Protein AF-A0A438WHK0-F1 (afdb_monomer)

Organism: Helicobacter pylori (NCBI:txid210)

Solvent-accessible surface area (backbone atoms only — not comparable to full-atom values): 8934 Å² total; per-residue (Å²): 60,36,33,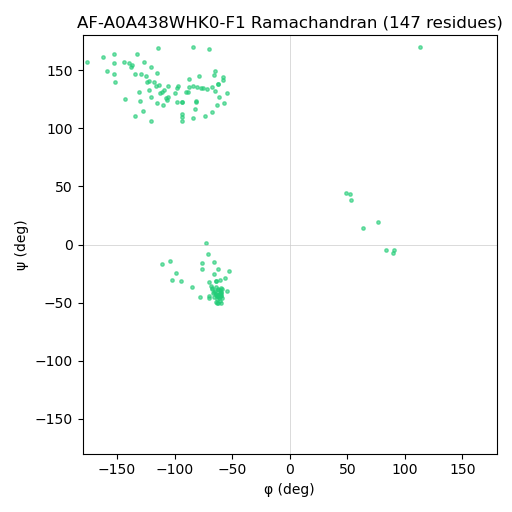27,41,97,91,36,79,25,26,40,42,78,46,76,47,78,57,96,91,42,79,48,66,47,68,51,77,71,44,96,81,58,94,88,67,75,65,50,79,44,78,47,73,53,56,56,41,28,50,51,35,50,52,48,50,55,41,46,54,50,26,45,28,71,78,77,32,84,79,54,41,79,74,46,75,47,69,40,60,88,49,66,47,78,39,64,52,68,98,65,82,81,50,71,69,58,48,51,53,33,50,51,46,35,51,52,53,59,72,66,63,54,46,76,46,79,48,78,44,46,45,67,60,42,48,75,73,64,53,82,76,69,83,91,66,88,77,57,68,64,37,80,47,78,49,74,89

Foldseek 3Di:
DFKAAPNHTQWDFPDWDDDPNDIDTDTDGPHDDDPPGDIDDDDDPLVVLLVVLVVLQVQLQVQLCVLPHDQKAWPDWDRGSVDIDTHIDDDDDDDPVSVVSSVVSSVVLVVVVFDKDKDKDAPVVCVVVVQDDHPPDDDDRIDIGIDTD

InterPro domains:
  IPR018163 Threonyl/alanyl tRNA synthetase, class II-like, putative editing domain superfamily [SSF55186] (45-148)
  IPR018165 Alanyl-tRNA synthetase, class IIc, core domain [PS50860] (1-149)
  IPR050058 Alanine--tRNA ligase [PTHR11777] (4-149)

Sequence (149 aa):
GALFKDNEEAALVLDTKNFFGLNFSLLEIKKALKKGDQVIAQVSDERLEIAKHHSATHLLQSALREVLGSHVSQAGSLVESKRLRFDFSHAKALNDEELEKVEDLVNTQIFKHLKSQVEHMPLNQAKDKGALALFGEKYAENVRVVSFK

Nearest PDB structures (foldseek):
  2zze-assembly2_B  TM=9.346E-01  e=3.615E-07  Pyrococcus horikoshii
  2zzf-assembly1_A  TM=9.178E-01  e=4.078E-07  Pyrococcus horikoshii
  2zzg-assembly1_A  TM=9.222E-01  e=4.078E-07  Pyrococcus horikoshii
  2ztg-assembly1_A  TM=8.817E-01  e=1.445E-06  Archaeoglobus fulgidus
  3wqy-assembly1_B  TM=8.793E-01  e=2.804E-06  Archaeoglobus fulgidus DSM 4304

Mean predicted aligned error: 4.72 Å

Radius of gyration: 19.73 Å; Cα contacts (8 Å, |Δi|>4): 187; chains: 1; bounding box: 46×31×58 Å

pLDDT: mean 93.26, std 6.67, range [54.62, 98.56]

Structure (mmCIF, N/CA/C/O backbone):
data_AF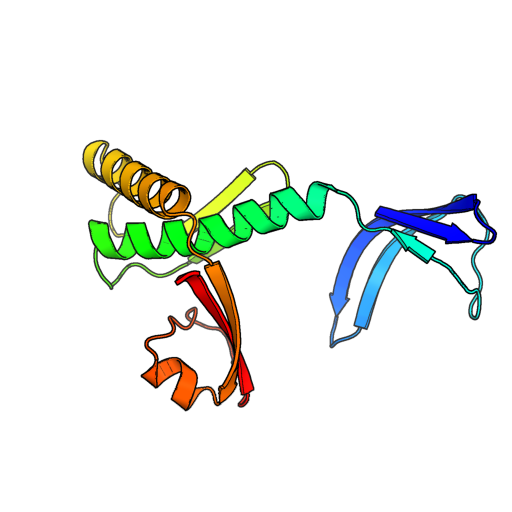-A0A438WHK0-F1
#
_entry.id   AF-A0A438WHK0-F1
#
loop_
_atom_site.group_PDB
_atom_site.id
_atom_site.type_symbol
_atom_site.label_atom_id
_atom_site.label_alt_id
_atom_site.label_comp_id
_atom_site.label_asym_id
_atom_site.label_entity_id
_atom_site.label_seq_id
_atom_site.pdbx_PDB_ins_code
_atom_site.Cartn_x
_atom_site.Cartn_y
_atom_site.Cartn_z
_atom_site.occupancy
_atom_site.B_iso_or_equiv
_atom_site.auth_seq_id
_atom_site.auth_comp_id
_atom_site.auth_asym_id
_atom_site.auth_atom_id
_atom_site.pdbx_PDB_model_num
ATOM 1 N N . GLY A 1 1 ? 12.206 -2.492 -10.648 1.00 94.62 1 GLY A N 1
ATOM 2 C CA . GLY A 1 1 ? 12.063 -3.704 -11.491 1.00 94.62 1 GLY A CA 1
ATOM 3 C C . GLY A 1 1 ? 13.000 -3.591 -12.675 1.00 94.62 1 GLY A C 1
ATOM 4 O O . GLY A 1 1 ? 13.777 -2.644 -12.706 1.00 94.62 1 GLY A O 1
ATOM 5 N N . ALA A 1 2 ? 12.910 -4.482 -13.657 1.00 97.44 2 ALA A N 1
ATOM 6 C CA . ALA A 1 2 ? 13.731 -4.405 -14.866 1.00 97.44 2 ALA A CA 1
ATOM 7 C C . ALA A 1 2 ? 12.968 -4.863 -16.117 1.00 97.44 2 ALA A C 1
ATOM 9 O O . ALA A 1 2 ? 11.982 -5.598 -16.028 1.00 97.44 2 ALA A O 1
ATOM 10 N N . LEU A 1 3 ? 13.425 -4.401 -17.278 1.00 97.62 3 LEU A N 1
ATOM 11 C CA . LEU A 1 3 ? 12.995 -4.869 -18.590 1.00 97.62 3 LEU A CA 1
ATOM 12 C C . LEU A 1 3 ? 14.125 -5.669 -19.228 1.00 97.62 3 LEU A C 1
ATOM 14 O O . LEU A 1 3 ? 15.261 -5.197 -19.283 1.00 97.62 3 LEU A O 1
ATOM 18 N N . PHE A 1 4 ? 13.793 -6.83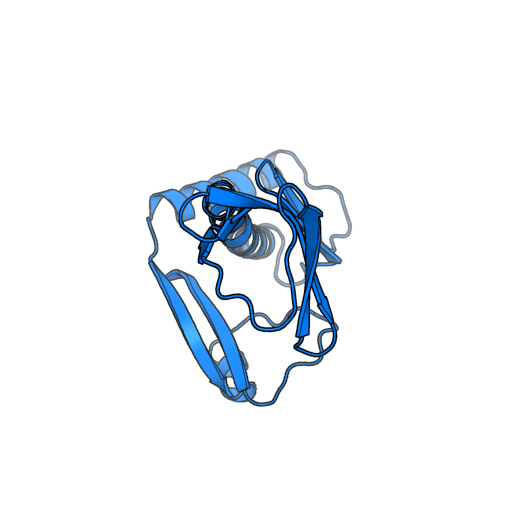6 -19.766 1.00 97.19 4 PHE A N 1
ATOM 19 C CA . PHE A 1 4 ? 14.722 -7.716 -20.462 1.00 97.19 4 PHE A CA 1
ATOM 20 C C . PHE A 1 4 ? 14.365 -7.808 -21.940 1.00 97.19 4 PHE A C 1
ATOM 22 O O . PHE A 1 4 ? 13.195 -7.949 -22.294 1.00 97.19 4 PHE A O 1
ATOM 29 N N . LYS A 1 5 ? 15.377 -7.756 -22.799 1.00 96.06 5 LYS A N 1
ATOM 30 C CA . LYS A 1 5 ? 15.266 -7.941 -24.246 1.00 96.06 5 LYS A CA 1
ATOM 31 C C . LYS A 1 5 ? 16.332 -8.940 -24.669 1.00 96.06 5 LYS A C 1
ATOM 33 O O . LYS A 1 5 ? 17.474 -8.800 -24.249 1.00 96.06 5 LYS A O 1
ATOM 38 N N . ASP A 1 6 ? 15.953 -9.951 -25.447 1.00 93.19 6 ASP A N 1
ATOM 39 C CA . ASP A 1 6 ? 16.873 -11.007 -25.896 1.00 93.19 6 ASP A CA 1
ATOM 40 C C . ASP A 1 6 ? 17.635 -11.679 -24.726 1.00 93.19 6 ASP A C 1
ATOM 42 O O . ASP A 1 6 ? 18.812 -12.005 -24.828 1.00 93.19 6 ASP A O 1
ATOM 46 N N . ASN A 1 7 ? 16.942 -11.879 -23.593 1.00 92.06 7 ASN A N 1
ATOM 47 C CA . ASN A 1 7 ? 17.465 -12.407 -22.318 1.00 92.06 7 ASN A CA 1
A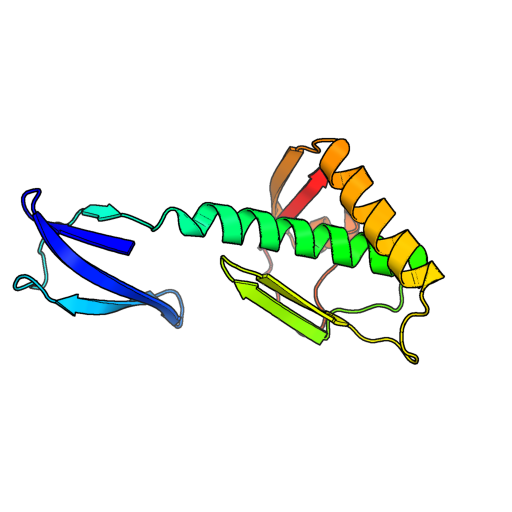TOM 48 C C . ASN A 1 7 ? 18.537 -11.555 -21.619 1.00 92.06 7 ASN A C 1
ATOM 50 O O . ASN A 1 7 ? 19.159 -12.011 -20.661 1.00 92.06 7 ASN A O 1
ATOM 54 N N . GLU A 1 8 ? 18.720 -10.305 -22.031 1.00 94.81 8 GLU A N 1
ATOM 55 C CA . GLU A 1 8 ? 19.631 -9.365 -21.387 1.00 94.81 8 GLU A CA 1
ATOM 56 C C . GLU A 1 8 ? 18.861 -8.193 -20.781 1.00 94.81 8 GLU A C 1
ATOM 5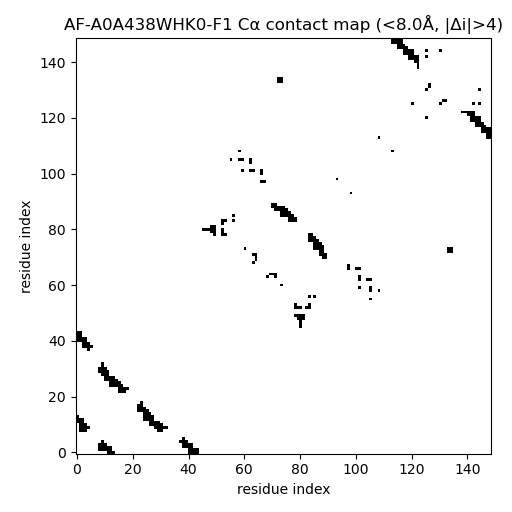8 O O . GLU A 1 8 ? 17.829 -7.762 -21.302 1.00 94.81 8 GLU A O 1
ATOM 63 N N . GLU A 1 9 ? 19.364 -7.651 -19.673 1.00 96.88 9 GLU A N 1
ATOM 64 C CA . GLU A 1 9 ? 18.749 -6.490 -19.037 1.00 96.88 9 GLU A CA 1
ATOM 65 C C . GLU A 1 9 ? 18.898 -5.253 -19.937 1.00 96.88 9 GLU A C 1
ATOM 67 O O . GLU A 1 9 ? 20.000 -4.762 -20.194 1.00 96.88 9 GLU A O 1
ATOM 72 N N . ALA A 1 10 ? 17.771 -4.749 -20.432 1.00 97.50 10 ALA A N 1
ATOM 73 C CA . ALA A 1 10 ? 17.712 -3.613 -21.340 1.00 97.50 10 ALA A CA 1
ATOM 74 C C . ALA A 1 10 ? 17.479 -2.287 -20.607 1.00 97.50 10 ALA A C 1
ATOM 76 O O . ALA A 1 10 ? 17.959 -1.246 -21.061 1.00 97.50 10 ALA A O 1
ATOM 77 N N . ALA A 1 11 ? 16.756 -2.305 -19.484 1.00 97.88 11 ALA A N 1
ATOM 78 C CA . ALA A 1 11 ? 16.514 -1.116 -18.673 1.00 97.88 11 ALA A CA 1
ATOM 79 C C . ALA A 1 11 ? 16.137 -1.456 -17.227 1.00 97.88 11 ALA A C 1
ATOM 81 O O . ALA A 1 11 ? 15.450 -2.447 -16.976 1.00 97.88 11 ALA A O 1
ATOM 82 N N . LEU A 1 12 ? 16.492 -0.573 -16.293 1.00 97.94 12 LEU A N 1
ATOM 83 C CA . LEU A 1 12 ? 15.925 -0.576 -14.945 1.00 97.94 12 LEU A CA 1
ATOM 84 C C . LEU A 1 12 ? 14.649 0.267 -14.921 1.00 97.94 12 LEU A C 1
ATOM 86 O O . LEU A 1 12 ? 14.610 1.371 -15.462 1.00 97.94 12 LEU A O 1
ATOM 90 N N . VAL A 1 13 ? 13.608 -0.247 -14.269 1.00 97.31 13 VAL A N 1
ATOM 91 C CA . VAL A 1 13 ? 12.353 0.476 -14.026 1.00 97.31 13 VAL A CA 1
ATOM 92 C C . VAL A 1 13 ? 12.450 1.147 -12.662 1.00 97.31 13 VAL A C 1
ATOM 94 O O . VAL A 1 13 ? 12.370 0.454 -11.640 1.00 97.31 13 VAL A O 1
ATOM 97 N N . LEU A 1 14 ? 12.623 2.471 -12.671 1.00 95.69 14 LEU A N 1
ATOM 98 C CA . LEU A 1 14 ? 12.824 3.296 -11.477 1.00 95.69 14 LEU A CA 1
ATOM 99 C C . LEU A 1 14 ? 11.505 3.708 -10.818 1.00 95.69 14 LEU A C 1
ATOM 101 O O . LEU A 1 14 ? 11.420 3.779 -9.598 1.00 95.69 14 LEU A O 1
ATOM 105 N N . ASP A 1 15 ? 10.476 3.973 -11.621 1.00 94.81 15 ASP A N 1
ATOM 106 C CA . ASP A 1 15 ? 9.156 4.390 -11.143 1.00 94.81 15 ASP A CA 1
ATOM 107 C C . ASP A 1 15 ? 8.083 3.973 -12.155 1.00 94.81 15 ASP A C 1
ATOM 109 O O . ASP A 1 15 ? 8.374 3.763 -13.336 1.00 94.81 15 ASP A O 1
ATOM 113 N N . THR A 1 16 ? 6.836 3.819 -11.714 1.00 95.19 16 THR A N 1
ATOM 114 C CA . THR A 1 16 ? 5.686 3.585 -12.591 1.00 95.19 16 THR A CA 1
ATOM 115 C C . THR A 1 16 ? 4.457 4.314 -12.070 1.00 95.19 16 THR A C 1
ATOM 117 O O . THR A 1 16 ? 4.027 4.104 -10.939 1.00 95.19 16 THR A O 1
ATOM 120 N N . LYS A 1 17 ? 3.856 5.140 -12.928 1.00 94.56 17 LYS A N 1
ATOM 121 C CA . LYS A 1 17 ? 2.665 5.935 -12.618 1.00 94.56 17 LYS A CA 1
ATOM 122 C C . LYS A 1 17 ? 1.546 5.615 -13.590 1.00 94.56 17 LYS A C 1
ATOM 124 O O . LYS A 1 17 ? 1.783 5.464 -14.787 1.00 94.56 17 LYS A O 1
ATOM 129 N N . ASN A 1 18 ? 0.321 5.558 -13.080 1.00 93.31 18 ASN A N 1
ATOM 130 C CA . ASN A 1 18 ? -0.862 5.505 -13.926 1.00 93.31 18 ASN A CA 1
ATOM 131 C C . ASN A 1 18 ? -1.355 6.926 -14.213 1.00 93.31 18 ASN A C 1
ATOM 133 O O . ASN A 1 18 ? -1.504 7.730 -13.294 1.00 93.31 18 ASN A O 1
ATOM 137 N N . PHE A 1 19 ? -1.620 7.227 -15.478 1.00 91.19 19 PHE A N 1
ATOM 138 C CA . PHE A 1 19 ? -2.209 8.486 -15.906 1.00 91.19 19 PHE A CA 1
ATOM 139 C C . PHE A 1 19 ? -3.316 8.189 -16.918 1.00 91.19 19 PHE A C 1
ATOM 141 O O . PHE A 1 19 ? -3.046 7.716 -18.021 1.00 91.19 19 PHE A O 1
ATOM 148 N N . PHE A 1 20 ? -4.570 8.411 -16.515 1.00 88.31 20 PHE A N 1
ATOM 149 C CA . PHE A 1 20 ? -5.771 8.120 -17.314 1.00 88.31 20 PHE A CA 1
ATOM 150 C C . PHE A 1 20 ? -5.797 6.704 -17.923 1.00 88.31 20 PHE A C 1
ATOM 152 O O . PHE A 1 20 ? -6.123 6.525 -19.094 1.00 88.31 20 PHE A O 1
ATOM 159 N N . GLY A 1 21 ? -5.439 5.682 -17.138 1.00 88.62 21 GLY A N 1
ATOM 160 C CA . GLY A 1 21 ? -5.469 4.283 -17.581 1.00 88.62 21 GLY A CA 1
ATOM 161 C C . GLY A 1 21 ? -4.228 3.830 -18.356 1.00 88.62 21 GLY A C 1
ATOM 162 O O . GLY A 1 21 ? -4.088 2.640 -18.624 1.00 88.62 21 GLY A O 1
ATOM 163 N N . LEU A 1 22 ? -3.293 4.735 -18.649 1.00 93.69 22 LEU A N 1
ATOM 164 C CA . LEU A 1 22 ? -1.993 4.404 -19.226 1.00 93.69 22 LEU A CA 1
ATOM 165 C C . LEU A 1 22 ? -0.935 4.308 -18.128 1.00 93.69 22 LEU A C 1
ATOM 167 O O . LEU A 1 22 ? -0.863 5.164 -17.249 1.00 93.69 22 LEU A O 1
ATOM 171 N N . ASN A 1 23 ? -0.089 3.282 -18.193 1.00 94.62 23 ASN A N 1
ATOM 172 C CA . ASN A 1 23 ? 1.051 3.143 -17.292 1.00 94.62 23 ASN A CA 1
ATOM 173 C C . ASN A 1 23 ? 2.297 3.746 -17.943 1.00 94.62 23 ASN A C 1
ATOM 175 O O . ASN A 1 23 ? 2.707 3.323 -19.022 1.00 94.62 23 ASN A O 1
ATOM 179 N N . PHE A 1 24 ? 2.898 4.716 -17.265 1.00 95.56 24 PHE A N 1
ATOM 180 C CA . PHE A 1 24 ? 4.156 5.342 -17.643 1.00 95.56 24 PHE A CA 1
ATOM 181 C C . PHE A 1 24 ? 5.244 4.866 -16.696 1.00 95.56 24 PHE A C 1
ATOM 183 O O . PHE A 1 24 ? 5.103 5.007 -15.483 1.00 95.56 24 PHE A O 1
ATOM 190 N N . SER A 1 25 ? 6.333 4.342 -17.246 1.00 96.12 25 SER A N 1
ATOM 191 C CA . SER A 1 25 ? 7.483 3.895 -16.467 1.00 96.12 25 SER A CA 1
ATOM 192 C C . SER A 1 25 ? 8.683 4.791 -16.738 1.00 96.12 25 SER A C 1
ATOM 194 O O . SER A 1 25 ? 9.027 5.041 -17.894 1.00 96.12 25 SER A O 1
ATOM 196 N N . LEU A 1 26 ? 9.326 5.265 -15.672 1.00 96.62 26 LEU A N 1
ATOM 197 C CA . LEU A 1 26 ? 10.614 5.941 -15.761 1.00 96.62 26 LEU A CA 1
ATOM 198 C C . LEU A 1 26 ? 11.709 4.880 -15.860 1.00 96.62 26 LEU A C 1
ATOM 200 O O . LEU A 1 26 ? 11.810 4.014 -14.987 1.00 96.62 26 LEU A O 1
ATOM 204 N N . LEU A 1 27 ? 12.506 4.949 -16.924 1.00 97.25 27 LEU A N 1
ATOM 205 C CA . LEU A 1 27 ? 13.509 3.942 -17.244 1.00 97.25 27 LEU A CA 1
ATOM 206 C C . LEU A 1 27 ? 14.919 4.525 -17.195 1.00 97.25 27 LEU A C 1
ATOM 208 O O . LEU A 1 27 ? 15.177 5.580 -17.770 1.00 97.25 27 LEU A O 1
ATOM 212 N N . GLU A 1 28 ? 15.838 3.781 -16.591 1.00 97.75 28 GLU A N 1
ATOM 213 C CA . GLU A 1 28 ? 17.270 3.936 -16.829 1.00 97.75 28 GLU A CA 1
ATOM 214 C C . GLU A 1 28 ? 17.677 2.956 -17.934 1.00 97.75 28 GLU A C 1
ATOM 216 O O . GLU A 1 28 ? 17.630 1.737 -17.752 1.00 97.75 28 GLU A O 1
ATOM 221 N N . ILE A 1 29 ? 18.007 3.489 -19.111 1.00 97.31 29 ILE A N 1
ATOM 222 C CA . ILE A 1 29 ? 18.263 2.697 -20.317 1.00 97.31 29 ILE A CA 1
ATOM 223 C C . ILE A 1 29 ? 19.693 2.153 -20.301 1.00 97.31 29 ILE A C 1
ATOM 225 O O . ILE A 1 29 ? 20.651 2.921 -20.271 1.00 97.31 29 ILE A O 1
ATOM 229 N N . LYS A 1 30 ? 19.827 0.828 -20.407 1.00 96.00 30 LYS A N 1
ATOM 230 C CA . LYS A 1 30 ? 21.113 0.133 -20.580 1.00 96.00 30 LYS A CA 1
ATOM 231 C C . LYS A 1 30 ? 21.339 -0.315 -22.024 1.00 96.00 30 LYS A C 1
ATOM 233 O O . LYS A 1 30 ? 22.474 -0.342 -22.490 1.00 96.00 30 LYS A O 1
ATOM 238 N N . LYS A 1 31 ? 20.261 -0.624 -22.755 1.00 94.12 31 LYS A N 1
ATOM 239 C CA . LYS A 1 31 ? 20.269 -0.948 -24.191 1.00 94.12 31 LYS A CA 1
ATOM 240 C C . LYS A 1 31 ? 19.162 -0.205 -24.921 1.00 94.12 31 LYS A C 1
ATOM 242 O O . LYS A 1 31 ? 18.084 0.003 -24.375 1.00 94.12 31 LYS A O 1
ATOM 247 N N . ALA A 1 32 ? 19.415 0.166 -26.174 1.00 93.44 32 ALA A N 1
ATOM 248 C CA . ALA A 1 32 ? 18.446 0.894 -26.983 1.00 93.44 32 ALA A CA 1
ATOM 249 C C . ALA A 1 32 ? 17.118 0.12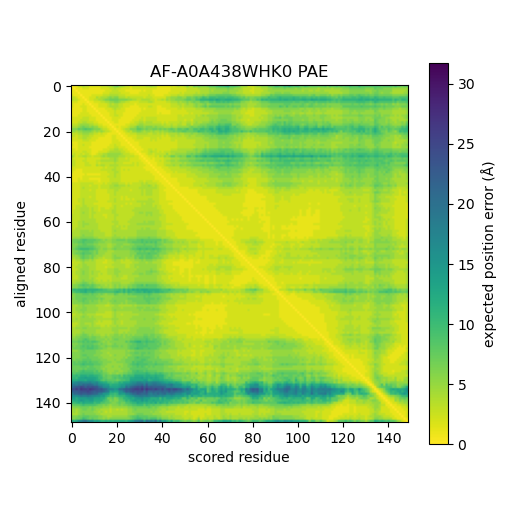3 -27.104 1.00 93.44 32 ALA A C 1
ATOM 251 O O . ALA A 1 32 ? 17.078 -1.005 -27.601 1.00 93.44 32 ALA A O 1
ATOM 252 N N . LEU A 1 33 ? 16.037 0.774 -26.676 1.00 94.75 33 LEU A N 1
ATOM 253 C CA . LEU A 1 33 ? 14.664 0.320 -26.851 1.00 94.75 33 LEU A CA 1
ATOM 254 C C . LEU A 1 33 ? 13.995 1.165 -27.934 1.00 94.75 33 LEU A C 1
ATOM 256 O O . LEU A 1 33 ? 14.137 2.388 -27.959 1.00 94.75 33 LEU A O 1
ATOM 260 N N . LYS A 1 34 ? 13.247 0.516 -28.822 1.00 95.25 34 LYS A N 1
ATOM 261 C CA . LYS A 1 34 ? 12.452 1.168 -29.868 1.00 95.25 34 LYS A CA 1
ATOM 262 C C . LYS A 1 34 ? 11.002 0.710 -29.810 1.00 95.25 34 LYS A C 1
ATOM 264 O O . LYS A 1 34 ? 10.675 -0.371 -29.323 1.00 95.25 34 LYS A O 1
ATOM 269 N N . LYS A 1 35 ? 10.113 1.538 -30.358 1.00 96.38 35 LYS A N 1
ATOM 270 C CA . LYS A 1 35 ? 8.703 1.178 -30.527 1.00 96.38 35 LYS A CA 1
ATOM 271 C C . LYS A 1 35 ? 8.593 -0.145 -31.295 1.00 96.38 35 LYS A C 1
ATOM 273 O O . LYS A 1 35 ? 9.191 -0.291 -32.358 1.00 96.38 35 LYS A O 1
ATOM 278 N N . GLY A 1 36 ? 7.795 -1.067 -30.762 1.00 95.69 36 GLY A N 1
ATOM 279 C CA . GLY A 1 36 ? 7.580 -2.395 -31.340 1.00 95.69 36 GLY A CA 1
ATOM 280 C C . GLY A 1 36 ? 8.540 -3.474 -30.835 1.00 95.69 36 GLY A C 1
ATOM 281 O O . GLY A 1 36 ? 8.345 -4.634 -31.182 1.00 95.69 36 GLY A O 1
ATOM 282 N N . ASP A 1 37 ? 9.533 -3.129 -30.009 1.00 95.44 37 ASP A N 1
ATOM 283 C CA . ASP A 1 37 ? 10.347 -4.139 -29.334 1.00 95.44 37 ASP A CA 1
ATOM 284 C C . ASP A 1 37 ? 9.494 -4.998 -28.390 1.00 95.44 37 ASP A C 1
ATOM 286 O O . ASP A 1 37 ? 8.648 -4.489 -27.651 1.00 95.44 37 ASP A O 1
ATOM 290 N N . GLN A 1 38 ? 9.756 -6.304 -28.391 1.00 96.25 38 GLN A N 1
ATOM 291 C CA . GLN A 1 38 ? 9.241 -7.222 -27.382 1.00 96.25 38 GLN A CA 1
ATOM 292 C C . GLN A 1 38 ? 10.218 -7.272 -26.210 1.00 96.25 38 GLN A C 1
ATOM 294 O O . GLN A 1 38 ? 11.424 -7.423 -26.403 1.00 96.25 38 GLN A O 1
ATOM 299 N N . VAL A 1 39 ? 9.690 -7.133 -24.997 1.00 96.50 39 VAL A N 1
ATOM 300 C CA . VAL A 1 39 ? 10.466 -7.165 -23.755 1.00 96.50 39 VAL A CA 1
ATOM 301 C C . VAL A 1 39 ? 9.733 -7.982 -22.699 1.00 96.50 39 VAL A C 1
ATOM 303 O O . VAL A 1 39 ? 8.504 -8.057 -22.699 1.00 96.50 39 VAL A O 1
ATOM 306 N N . ILE A 1 40 ? 10.488 -8.558 -21.771 1.00 97.31 40 ILE A N 1
ATOM 307 C CA . ILE A 1 40 ? 9.967 -9.189 -20.560 1.00 97.31 40 ILE A CA 1
ATOM 308 C C . ILE A 1 40 ? 10.089 -8.178 -19.423 1.00 97.31 40 ILE A C 1
ATOM 310 O O . ILE A 1 40 ? 11.182 -7.695 -19.133 1.00 97.31 40 ILE A O 1
ATOM 314 N N . ALA A 1 41 ? 8.973 -7.853 -18.774 1.00 96.50 41 ALA A N 1
ATOM 315 C CA . ALA A 1 41 ? 8.967 -6.994 -17.596 1.00 96.50 41 ALA A CA 1
ATOM 316 C C . ALA A 1 41 ? 9.020 -7.838 -16.319 1.00 96.50 41 ALA A C 1
ATOM 318 O O . ALA A 1 41 ? 8.130 -8.651 -16.070 1.00 96.50 41 ALA A O 1
ATOM 319 N N . GLN A 1 42 ? 10.034 -7.604 -15.489 1.00 97.12 42 GLN A N 1
ATOM 320 C CA . GLN A 1 42 ? 10.181 -8.232 -14.182 1.00 97.12 42 GLN A CA 1
ATOM 321 C C . GLN A 1 42 ? 9.953 -7.199 -13.073 1.00 97.12 42 GLN A C 1
ATOM 323 O O . GLN A 1 42 ? 10.656 -6.188 -12.957 1.00 97.12 42 GLN A O 1
ATOM 328 N N . VAL A 1 43 ? 8.948 -7.458 -12.239 1.00 96.44 43 VAL A N 1
ATOM 329 C CA . VAL A 1 43 ? 8.646 -6.641 -11.059 1.00 96.44 43 VAL A CA 1
ATOM 330 C C . VAL A 1 43 ? 9.617 -7.005 -9.931 1.00 96.44 43 VAL A C 1
ATOM 332 O O . VAL A 1 43 ? 10.024 -8.153 -9.814 1.00 96.44 43 VAL A O 1
ATOM 335 N N . SER A 1 44 ? 10.005 -6.014 -9.122 1.00 95.50 44 SER A N 1
ATOM 336 C CA . SER A 1 44 ? 10.867 -6.222 -7.948 1.00 95.50 44 SER A CA 1
ATOM 337 C C . SER A 1 44 ? 10.166 -7.072 -6.883 1.00 95.50 44 SER A C 1
ATOM 339 O O . SER A 1 44 ? 8.966 -6.894 -6.657 1.00 95.50 44 SER A O 1
ATOM 341 N N . ASP A 1 45 ? 10.924 -7.896 -6.159 1.00 95.62 45 ASP A N 1
ATOM 342 C CA . ASP A 1 45 ? 10.426 -8.689 -5.024 1.00 95.62 45 ASP A CA 1
ATOM 343 C C . ASP A 1 45 ? 9.893 -7.815 -3.877 1.00 95.62 45 ASP A C 1
ATOM 345 O O . ASP A 1 45 ? 9.021 -8.237 -3.117 1.00 95.62 45 ASP A O 1
ATOM 349 N N . GLU A 1 46 ? 10.308 -6.543 -3.816 1.00 95.31 46 GLU A N 1
ATOM 350 C CA . GLU A 1 46 ? 9.749 -5.526 -2.913 1.00 95.31 46 GLU A CA 1
ATOM 351 C C . GLU A 1 46 ? 8.218 -5.406 -3.012 1.00 95.31 46 GLU A C 1
ATOM 353 O O . GLU A 1 46 ? 7.552 -4.981 -2.063 1.00 95.31 46 GLU A O 1
ATOM 358 N N . ARG A 1 47 ? 7.631 -5.818 -4.145 1.00 96.31 47 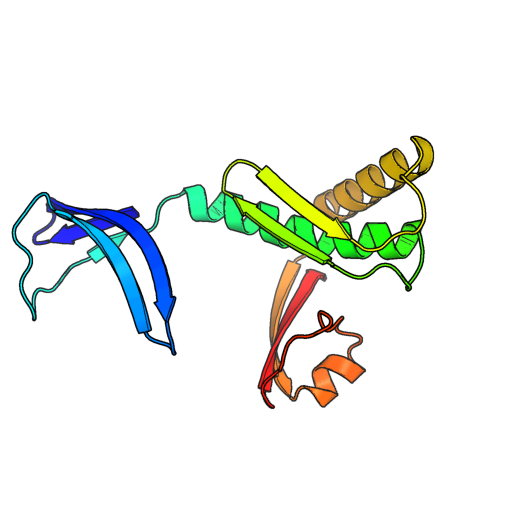ARG A N 1
ATOM 359 C CA . ARG A 1 47 ? 6.181 -5.873 -4.353 1.00 96.31 47 ARG A CA 1
ATOM 360 C C . ARG A 1 47 ? 5.460 -6.731 -3.310 1.00 96.31 47 ARG A C 1
ATOM 362 O O . ARG A 1 47 ? 4.286 -6.453 -3.037 1.00 96.31 47 ARG A O 1
ATOM 369 N N . LEU A 1 48 ? 6.125 -7.748 -2.757 1.00 96.44 48 LEU A N 1
ATOM 370 C CA . LEU A 1 48 ? 5.583 -8.607 -1.704 1.00 96.44 48 LEU A CA 1
ATOM 371 C C . LEU A 1 48 ? 5.453 -7.849 -0.380 1.00 96.44 48 LEU A C 1
ATOM 373 O O . LEU A 1 48 ? 4.384 -7.881 0.225 1.00 96.44 48 LEU A O 1
ATOM 377 N N . GLU A 1 49 ? 6.477 -7.099 0.027 1.00 97.44 49 GLU A N 1
ATOM 378 C CA . GLU A 1 49 ? 6.421 -6.290 1.253 1.00 97.44 49 GLU A CA 1
ATOM 379 C C . GLU A 1 49 ? 5.378 -5.174 1.142 1.00 97.44 49 GLU A C 1
ATOM 381 O O . GLU A 1 49 ? 4.572 -4.980 2.050 1.00 97.44 49 GLU A O 1
ATOM 386 N N . ILE A 1 50 ? 5.277 -4.526 -0.024 1.00 97.12 50 ILE A N 1
ATOM 387 C CA . ILE A 1 50 ? 4.210 -3.549 -0.297 1.00 97.12 50 ILE A CA 1
ATOM 388 C C . ILE A 1 50 ? 2.822 -4.202 -0.163 1.00 97.12 50 ILE A C 1
ATOM 390 O O . ILE A 1 50 ? 1.899 -3.589 0.371 1.00 97.12 50 ILE A O 1
ATOM 394 N N . ALA A 1 51 ? 2.650 -5.455 -0.605 1.00 95.62 51 ALA A N 1
ATOM 395 C CA . ALA A 1 51 ? 1.383 -6.178 -0.452 1.00 95.62 51 ALA A CA 1
ATOM 396 C C . ALA A 1 51 ? 1.043 -6.459 1.020 1.00 95.62 51 ALA A C 1
ATOM 398 O O . ALA A 1 51 ? -0.119 -6.321 1.422 1.00 95.62 51 ALA A O 1
ATOM 399 N N . LYS A 1 52 ? 2.048 -6.844 1.818 1.00 95.56 52 LYS A N 1
ATOM 400 C CA . LYS A 1 52 ? 1.904 -7.076 3.261 1.00 95.56 52 LYS A CA 1
ATOM 401 C C . LYS A 1 52 ? 1.515 -5.786 3.975 1.00 95.56 52 LYS A C 1
ATOM 403 O O . LYS A 1 52 ? 0.501 -5.769 4.664 1.00 95.56 52 LYS A O 1
ATOM 408 N N . HIS A 1 53 ? 2.237 -4.692 3.734 1.00 97.44 53 HIS A N 1
ATOM 409 C CA . HIS A 1 53 ? 1.928 -3.384 4.313 1.00 97.44 53 HIS A CA 1
ATOM 410 C C . HIS A 1 53 ? 0.555 -2.855 3.876 1.00 97.44 53 HIS A C 1
ATOM 412 O O . HIS A 1 53 ? -0.186 -2.311 4.694 1.00 97.44 53 HIS A O 1
ATOM 418 N N . HIS A 1 54 ? 0.154 -3.071 2.621 1.00 95.38 54 HIS A N 1
ATOM 419 C CA . HIS A 1 54 ? -1.194 -2.721 2.173 1.00 95.38 54 HIS A CA 1
ATOM 420 C C . HIS A 1 54 ? -2.267 -3.513 2.933 1.00 95.38 54 HIS A C 1
ATOM 422 O O . HIS A 1 54 ? -3.249 -2.940 3.391 1.00 95.38 54 HIS A O 1
ATOM 428 N N . SER A 1 55 ? -2.067 -4.819 3.123 1.00 95.06 55 SER A N 1
ATOM 429 C CA . SER A 1 55 ? -2.996 -5.653 3.900 1.00 95.06 55 SER A CA 1
ATOM 430 C C . SER A 1 55 ? -3.049 -5.217 5.367 1.00 95.06 55 SER A C 1
ATOM 432 O O . SER A 1 55 ? -4.133 -5.059 5.921 1.00 95.06 55 SER A O 1
ATOM 434 N N . ALA A 1 56 ? -1.891 -4.921 5.966 1.00 95.81 56 ALA A N 1
ATOM 435 C CA . ALA A 1 56 ? -1.788 -4.391 7.322 1.00 95.81 56 ALA A CA 1
ATOM 436 C C . ALA A 1 56 ? -2.499 -3.037 7.482 1.00 95.81 56 ALA A C 1
ATOM 438 O O . ALA A 1 56 ? -3.045 -2.768 8.544 1.00 95.81 56 ALA A O 1
ATOM 439 N N . THR A 1 57 ? -2.569 -2.219 6.426 1.00 95.44 57 THR A N 1
ATOM 440 C CA . THR A 1 57 ? -3.330 -0.955 6.434 1.00 95.44 57 THR A CA 1
ATOM 441 C C . THR A 1 57 ? -4.814 -1.197 6.711 1.00 95.44 57 THR A C 1
ATOM 443 O O . THR A 1 57 ? -5.408 -0.503 7.532 1.00 95.44 57 THR A O 1
ATOM 446 N N . HIS A 1 58 ? -5.408 -2.212 6.072 1.00 93.31 58 HIS A N 1
ATOM 447 C CA . HIS A 1 58 ? -6.814 -2.573 6.290 1.00 93.31 58 HIS A CA 1
ATOM 448 C C . HIS A 1 58 ? -7.048 -3.102 7.707 1.00 93.31 58 HIS A C 1
ATOM 450 O O . HIS A 1 58 ? -8.025 -2.725 8.355 1.00 93.31 58 HIS A O 1
ATOM 456 N N . LEU A 1 59 ? -6.133 -3.938 8.211 1.00 95.12 59 LEU A N 1
ATOM 457 C CA . LEU A 1 59 ? -6.206 -4.450 9.584 1.00 95.12 59 LEU A CA 1
ATOM 458 C C . LEU A 1 59 ? -6.091 -3.316 10.608 1.00 95.12 59 LEU A C 1
ATOM 460 O O . LEU A 1 59 ? -6.888 -3.255 11.541 1.00 95.12 59 LEU A O 1
ATOM 464 N N . LEU A 1 60 ? -5.156 -2.387 10.395 1.00 96.31 60 LEU A N 1
ATOM 465 C CA . LEU A 1 60 ? -4.958 -1.216 11.243 1.00 96.31 60 LEU A CA 1
ATOM 466 C C . LEU A 1 60 ? -6.198 -0.316 11.253 1.00 96.31 60 LEU A C 1
ATOM 468 O O . LEU A 1 60 ? -6.641 0.101 12.319 1.00 96.31 60 LEU A O 1
ATOM 472 N N . GLN A 1 61 ? -6.809 -0.064 10.092 1.00 94.44 61 GLN A N 1
ATOM 473 C CA . GLN A 1 61 ? -8.054 0.702 10.013 1.00 94.44 61 GLN A CA 1
ATOM 474 C C . GLN A 1 61 ? -9.191 0.026 10.793 1.00 94.44 61 GLN A C 1
ATOM 476 O O . GLN A 1 61 ? -9.949 0.708 11.484 1.00 94.44 61 GLN A O 1
ATOM 481 N N . SER A 1 62 ? -9.312 -1.302 10.698 1.00 93.62 62 SER A N 1
ATOM 482 C CA . SER A 1 62 ? -10.309 -2.064 11.457 1.00 93.62 62 SER A CA 1
ATOM 483 C C . SER A 1 62 ? -10.059 -1.972 12.964 1.00 93.62 62 SER A C 1
ATOM 485 O O . SER A 1 62 ? -10.976 -1.629 13.706 1.00 93.62 62 SER A O 1
ATOM 487 N N . ALA A 1 63 ? -8.822 -2.214 13.409 1.00 96.44 63 ALA A N 1
ATOM 488 C CA . ALA A 1 63 ? -8.440 -2.170 14.820 1.00 96.44 63 ALA A CA 1
ATOM 489 C C . ALA A 1 63 ? -8.651 -0.776 15.429 1.00 96.44 63 ALA A C 1
ATOM 491 O O . ALA A 1 63 ? -9.230 -0.650 16.504 1.00 96.44 63 ALA A O 1
ATOM 492 N N . LEU A 1 64 ? -8.274 0.288 14.712 1.00 96.88 64 LEU A N 1
ATOM 493 C CA . LEU A 1 64 ? -8.518 1.663 15.154 1.00 96.88 64 LEU A CA 1
ATOM 494 C C . LEU A 1 64 ? -10.012 1.952 15.341 1.00 96.88 64 LEU A C 1
ATOM 496 O O . LEU A 1 64 ? -10.390 2.606 16.308 1.00 96.88 64 LEU A O 1
ATOM 500 N N . ARG A 1 65 ? -10.877 1.462 14.443 1.00 95.12 65 ARG A N 1
ATOM 501 C CA . ARG A 1 65 ? -12.334 1.632 14.576 1.00 95.12 65 ARG A CA 1
ATOM 502 C C . ARG A 1 65 ? -12.918 0.814 15.723 1.00 95.12 65 ARG A C 1
ATOM 504 O O . ARG A 1 65 ? -13.888 1.259 16.329 1.00 95.12 65 ARG A O 1
ATOM 511 N N . GLU A 1 66 ? -12.348 -0.350 16.011 1.00 96.00 66 GLU A N 1
ATOM 512 C CA . GLU A 1 66 ? -12.756 -1.200 17.131 1.00 96.00 66 GLU A CA 1
ATOM 513 C C . GLU A 1 66 ? -12.381 -0.577 18.483 1.00 96.00 66 GLU A C 1
ATOM 515 O O . GLU A 1 66 ? -13.218 -0.520 19.380 1.00 96.00 66 GLU A O 1
ATOM 520 N N . VAL A 1 67 ? -11.163 -0.038 18.608 1.00 97.38 67 VAL A N 1
ATOM 521 C CA . VAL A 1 67 ? -10.663 0.565 19.857 1.00 97.38 67 VAL A CA 1
ATOM 522 C C . VAL A 1 67 ? -11.224 1.968 20.086 1.00 97.38 67 VAL A C 1
ATOM 524 O O . VAL A 1 67 ? -11.637 2.293 21.197 1.00 97.38 67 VAL A O 1
ATOM 527 N N . LEU A 1 68 ? -11.235 2.815 19.053 1.00 96.44 68 LEU A N 1
ATOM 528 C CA . LEU A 1 68 ? -11.575 4.235 19.191 1.00 96.44 68 LEU A CA 1
ATOM 529 C C . LEU A 1 68 ? -13.018 4.555 18.807 1.00 96.44 68 LEU A C 1
ATOM 531 O O . LEU A 1 68 ? -13.542 5.567 19.264 1.00 96.44 68 LEU A O 1
ATOM 535 N N . GLY A 1 69 ? -13.653 3.736 17.965 1.00 94.44 69 GLY A N 1
ATOM 536 C CA . GLY A 1 69 ? -15.018 3.934 17.483 1.00 94.44 69 GLY A CA 1
ATOM 537 C C . GLY A 1 69 ? -15.138 4.239 15.984 1.00 94.44 69 GLY A C 1
ATOM 538 O O . GLY A 1 69 ? -14.177 4.514 15.261 1.00 94.44 69 GLY A O 1
ATOM 539 N N . SER A 1 70 ? -16.379 4.208 15.491 1.00 91.19 70 SER A N 1
ATOM 540 C CA . SER A 1 70 ? -16.706 4.281 14.060 1.00 91.19 70 SER A CA 1
ATOM 541 C C . SER A 1 70 ? -16.484 5.647 13.403 1.00 91.19 70 SER A C 1
ATOM 543 O O . SER A 1 70 ? -16.613 5.749 12.180 1.00 91.19 70 SER A O 1
ATOM 545 N N . HIS A 1 71 ? -16.182 6.696 14.172 1.00 91.06 71 HIS A N 1
ATOM 546 C CA . HIS A 1 71 ? -15.860 8.027 13.643 1.00 91.06 71 HIS A CA 1
ATOM 547 C C . HIS A 1 71 ? -14.453 8.112 13.054 1.00 91.06 71 HIS A C 1
ATOM 549 O O . HIS A 1 71 ? -14.174 9.054 12.318 1.00 91.06 71 HIS A O 1
ATOM 555 N N . VAL A 1 72 ? -13.576 7.146 13.346 1.00 92.38 72 VAL A N 1
ATOM 556 C CA . VAL A 1 72 ? -12.244 7.103 12.743 1.00 92.38 72 VAL A CA 1
ATOM 557 C C . VAL A 1 72 ? -12.365 6.908 11.233 1.00 92.38 72 VAL A C 1
ATOM 559 O O . VAL A 1 72 ? -12.897 5.901 10.746 1.00 92.38 72 VAL A O 1
ATOM 562 N N . SER A 1 73 ? -11.827 7.875 10.498 1.00 86.75 73 SER A N 1
ATOM 563 C CA . SER A 1 73 ? -11.733 7.886 9.041 1.00 86.75 73 SER A CA 1
ATOM 564 C C . SER A 1 73 ? -10.290 8.084 8.596 1.00 86.75 73 SER A C 1
ATOM 566 O O . SER A 1 73 ? -9.542 8.834 9.223 1.00 86.75 73 SER A O 1
ATOM 568 N N . GLN A 1 74 ? -9.906 7.443 7.492 1.00 90.81 74 GLN A N 1
ATOM 569 C CA . GLN A 1 74 ? -8.601 7.649 6.868 1.00 90.81 74 GLN A CA 1
ATOM 570 C C . GLN A 1 74 ? -8.484 9.087 6.339 1.00 90.81 74 GLN A C 1
ATOM 572 O O . GLN A 1 74 ? -9.369 9.564 5.632 1.00 90.81 74 GLN A O 1
ATOM 577 N N . ALA A 1 75 ? -7.368 9.742 6.652 1.00 92.00 75 ALA A N 1
ATOM 578 C CA . ALA A 1 75 ? -6.972 11.058 6.153 1.00 92.00 75 ALA A CA 1
ATOM 579 C C . ALA A 1 75 ? -5.761 10.989 5.200 1.00 92.00 75 ALA A C 1
ATOM 581 O O . ALA A 1 75 ? -5.511 11.925 4.445 1.00 92.00 75 ALA A O 1
ATOM 582 N N . GLY A 1 76 ? -5.021 9.877 5.205 1.00 92.06 76 GLY A N 1
ATOM 583 C CA . GLY A 1 76 ? -3.859 9.662 4.347 1.00 92.06 76 GLY A CA 1
ATOM 584 C C . GLY A 1 76 ? -3.282 8.260 4.511 1.00 92.06 76 GLY A C 1
ATOM 585 O O . GLY A 1 76 ? -3.502 7.594 5.520 1.00 92.06 76 GLY A O 1
ATOM 586 N N . SER A 1 77 ? -2.561 7.782 3.500 1.00 93.19 77 SER A N 1
ATOM 587 C CA . SER A 1 77 ? -1.839 6.512 3.576 1.00 93.19 77 SER A CA 1
ATOM 588 C C . SER A 1 77 ? -0.613 6.535 2.669 1.00 93.19 77 SER A C 1
ATOM 590 O O . SER A 1 77 ? -0.663 7.057 1.555 1.00 93.19 77 SER A O 1
ATOM 592 N N . LEU A 1 78 ? 0.486 5.966 3.159 1.00 95.19 78 LEU A N 1
ATOM 593 C CA . LEU A 1 78 ? 1.703 5.705 2.401 1.00 95.19 78 LEU A CA 1
ATOM 594 C C . LEU A 1 78 ? 2.110 4.253 2.631 1.00 95.19 78 LEU A C 1
ATOM 596 O O . LEU A 1 78 ? 2.348 3.852 3.768 1.00 95.19 78 LEU A O 1
ATOM 600 N N . VAL A 1 79 ? 2.236 3.491 1.549 1.00 97.06 79 VAL A N 1
ATOM 601 C CA . VAL A 1 79 ? 2.626 2.080 1.587 1.00 97.06 79 VAL A CA 1
ATOM 602 C C . VAL A 1 79 ? 3.907 1.909 0.779 1.00 97.06 79 VAL A C 1
ATOM 604 O O . VAL A 1 79 ? 3.882 1.957 -0.448 1.00 97.06 79 VAL A O 1
ATOM 607 N N . GLU A 1 80 ? 5.026 1.713 1.467 1.00 96.44 80 GLU A N 1
ATOM 608 C CA . GLU A 1 80 ? 6.343 1.479 0.870 1.00 96.44 80 GLU A CA 1
ATOM 609 C C . GLU A 1 80 ? 6.827 0.064 1.209 1.00 96.44 80 GLU A C 1
ATOM 611 O O . GLU A 1 80 ? 6.264 -0.619 2.061 1.00 96.44 80 GLU A O 1
ATOM 616 N N . SER A 1 81 ? 7.897 -0.401 0.568 1.00 96.06 81 SER A N 1
ATOM 617 C CA . SER A 1 81 ? 8.469 -1.727 0.849 1.00 96.06 81 SER A CA 1
ATOM 618 C C . SER A 1 81 ? 9.052 -1.848 2.259 1.00 96.06 81 SER A C 1
ATOM 620 O O . SER A 1 81 ? 9.096 -2.940 2.809 1.00 96.06 81 SER A O 1
ATOM 622 N N . LYS A 1 82 ? 9.471 -0.732 2.868 1.00 96.62 82 LYS A N 1
ATOM 623 C CA . LYS A 1 82 ? 10.129 -0.712 4.186 1.00 96.62 82 LYS A CA 1
ATOM 624 C C . LYS A 1 82 ? 9.239 -0.236 5.331 1.00 96.62 82 LYS A C 1
ATOM 626 O O . LYS A 1 82 ? 9.630 -0.380 6.483 1.00 96.62 82 LYS A O 1
ATOM 631 N N . ARG A 1 83 ? 8.091 0.381 5.032 1.00 96.25 83 ARG A N 1
ATOM 632 C CA . ARG A 1 83 ? 7.187 0.932 6.049 1.00 96.25 83 ARG A CA 1
ATOM 633 C C . ARG A 1 83 ? 5.781 1.187 5.514 1.00 96.25 83 ARG A C 1
ATOM 635 O O . ARG A 1 83 ? 5.574 1.377 4.317 1.00 96.25 83 ARG A O 1
ATOM 642 N N . LEU A 1 84 ? 4.855 1.314 6.454 1.00 96.94 84 LEU A N 1
ATOM 643 C CA . LEU A 1 84 ? 3.501 1.823 6.276 1.00 96.94 84 LEU A CA 1
ATOM 644 C C . LEU A 1 84 ? 3.327 3.091 7.125 1.00 96.94 84 LEU A C 1
ATOM 646 O O . LEU A 1 84 ? 3.772 3.128 8.269 1.00 96.94 84 LEU A O 1
ATOM 650 N N . ARG A 1 85 ? 2.639 4.104 6.594 1.00 97.56 85 ARG A N 1
ATOM 651 C CA . ARG A 1 85 ? 2.061 5.210 7.370 1.00 97.56 85 ARG A CA 1
ATOM 652 C C . ARG A 1 85 ? 0.560 5.271 7.113 1.00 97.56 85 ARG A C 1
ATOM 654 O O . ARG A 1 85 ? 0.136 5.235 5.957 1.00 97.56 85 ARG A O 1
ATOM 661 N N . PHE A 1 86 ? -0.226 5.392 8.175 1.00 95.94 86 PHE A N 1
ATOM 662 C CA . PHE A 1 86 ? -1.673 5.547 8.107 1.00 95.94 86 PHE A CA 1
ATOM 663 C C . PHE A 1 86 ? -2.086 6.768 8.926 1.00 95.94 86 PHE A C 1
ATOM 665 O O . PHE A 1 86 ? -1.905 6.796 10.141 1.00 95.94 86 PHE A O 1
ATOM 672 N N . ASP A 1 87 ? -2.620 7.775 8.243 1.00 95.56 87 ASP A N 1
ATOM 673 C CA . ASP A 1 87 ? -3.068 9.021 8.852 1.00 95.56 87 ASP A CA 1
ATOM 674 C C . ASP A 1 87 ? -4.593 8.928 9.023 1.00 95.56 87 ASP A C 1
ATOM 676 O O . ASP A 1 87 ? -5.301 8.583 8.071 1.00 95.56 87 ASP A O 1
ATOM 680 N N . PHE A 1 88 ? -5.123 9.224 10.212 1.00 94.38 88 PHE A N 1
ATOM 681 C CA . PHE A 1 88 ? -6.554 9.103 10.515 1.00 94.38 88 PHE A CA 1
ATOM 682 C C . PHE A 1 88 ? -7.080 10.265 11.362 1.00 94.38 88 PHE A C 1
ATOM 684 O O . PHE A 1 88 ? -6.333 10.933 12.074 1.00 94.38 88 PHE A O 1
ATOM 691 N N . SER A 1 89 ? -8.386 10.513 11.276 1.00 92.75 89 SER A N 1
ATOM 692 C CA . SER A 1 89 ? -9.061 11.569 12.031 1.00 92.75 89 SER A CA 1
ATOM 693 C C . SER A 1 89 ? -9.399 11.102 13.449 1.00 92.75 89 SER A C 1
ATOM 695 O O . SER A 1 89 ? -10.206 10.190 13.635 1.00 92.75 89 SER A O 1
ATOM 697 N N . HIS A 1 90 ? -8.816 11.755 14.454 1.00 95.00 90 HIS A N 1
ATOM 698 C CA . HIS A 1 90 ? -9.149 11.570 15.866 1.00 95.00 90 HIS A CA 1
ATOM 699 C C . HIS A 1 90 ? -8.852 12.858 16.650 1.00 95.00 90 HIS A C 1
ATOM 701 O O . HIS A 1 90 ? -7.948 13.607 16.291 1.00 95.00 90 HIS A O 1
ATOM 707 N N . ALA A 1 91 ? -9.640 13.154 17.687 1.00 91.88 91 ALA A N 1
ATOM 708 C CA . ALA A 1 91 ? -9.602 14.456 18.368 1.00 91.88 91 ALA A CA 1
ATOM 709 C C . ALA A 1 91 ? -8.399 14.640 19.311 1.00 91.88 91 ALA A C 1
ATOM 711 O O . ALA A 1 91 ? -8.047 15.766 19.653 1.00 91.88 91 ALA A O 1
ATOM 712 N N . LYS A 1 92 ? -7.792 13.538 19.751 1.00 93.81 92 LYS A N 1
ATOM 713 C CA . LYS A 1 92 ? -6.669 13.504 20.692 1.00 93.81 92 LYS A CA 1
ATOM 714 C C . LYS A 1 92 ? -5.587 12.561 20.168 1.00 93.81 92 LYS A C 1
ATOM 716 O O . LYS A 1 92 ? -5.854 11.746 19.288 1.00 93.81 92 LYS A O 1
ATOM 721 N N . ALA A 1 93 ? -4.380 12.661 20.713 1.00 95.94 93 ALA A N 1
ATOM 722 C CA . ALA A 1 93 ? -3.387 11.610 20.528 1.00 95.94 93 ALA A CA 1
ATOM 723 C C . ALA A 1 93 ? -3.862 10.316 21.209 1.00 95.94 93 ALA A C 1
ATOM 725 O O . ALA A 1 93 ? -4.577 10.370 22.215 1.00 95.94 93 ALA A O 1
ATOM 726 N N . LEU A 1 94 ? -3.454 9.177 20.650 1.00 97.06 94 LEU A N 1
ATOM 727 C CA . LEU A 1 94 ? -3.609 7.879 21.300 1.00 97.06 94 LEU A CA 1
ATOM 728 C C . LEU A 1 94 ? -2.801 7.858 22.602 1.00 97.06 94 LEU A C 1
ATOM 730 O O . LEU A 1 94 ? -1.670 8.347 22.624 1.00 97.06 94 LEU A O 1
ATOM 734 N N . ASN A 1 95 ? -3.372 7.294 23.662 1.00 97.50 95 ASN A N 1
ATOM 735 C CA . ASN A 1 95 ? -2.596 6.930 24.849 1.00 97.50 95 ASN A CA 1
ATOM 736 C C . ASN A 1 95 ? -1.938 5.547 24.683 1.00 97.50 95 ASN A C 1
ATOM 738 O O . ASN A 1 95 ? -2.247 4.815 23.742 1.00 97.50 95 ASN A O 1
ATOM 742 N N . ASP A 1 96 ? -1.043 5.194 25.606 1.00 98.25 96 ASP A N 1
ATOM 743 C CA . ASP A 1 96 ? -0.264 3.951 25.535 1.00 98.25 96 ASP A CA 1
ATOM 744 C C . ASP A 1 96 ? -1.149 2.692 25.550 1.00 98.25 96 ASP A C 1
ATOM 746 O O . ASP A 1 96 ? -0.912 1.770 24.774 1.00 98.25 96 ASP A O 1
ATOM 750 N N . GLU A 1 97 ? -2.226 2.672 26.344 1.00 98.12 97 GLU A N 1
ATOM 751 C CA . GLU A 1 97 ? -3.161 1.536 26.381 1.00 98.12 97 GLU A CA 1
ATOM 752 C C . GLU A 1 97 ? -3.948 1.384 25.070 1.00 98.12 97 GLU A C 1
ATOM 754 O O . GLU A 1 97 ? -4.253 0.274 24.636 1.00 98.12 97 GLU A O 1
ATOM 759 N N . GLU A 1 98 ? -4.340 2.498 24.447 1.00 98.12 98 GLU A N 1
ATOM 760 C CA . GLU A 1 98 ? -5.019 2.499 23.150 1.00 98.12 98 GLU A CA 1
ATOM 761 C C . GLU A 1 98 ? -4.062 2.021 22.045 1.00 98.12 98 GLU A C 1
ATOM 763 O O . GLU A 1 98 ? -4.487 1.268 21.169 1.00 98.12 98 GLU A O 1
ATOM 768 N N . LEU A 1 99 ? -2.780 2.409 22.100 1.00 98.19 99 LEU A N 1
ATOM 769 C CA . LEU A 1 99 ? -1.741 1.930 21.180 1.00 98.19 99 LEU A CA 1
ATOM 770 C C . LEU A 1 99 ? -1.533 0.418 21.301 1.00 98.19 99 LEU A C 1
ATOM 772 O O . LEU A 1 99 ? -1.600 -0.277 20.287 1.00 98.19 99 LEU A O 1
ATOM 776 N N . GLU A 1 100 ? -1.344 -0.083 22.523 1.00 98.56 100 GLU A N 1
ATOM 777 C CA . GLU A 1 100 ? -1.130 -1.508 22.799 1.00 98.56 100 GLU A CA 1
ATOM 778 C C . GLU A 1 100 ? -2.317 -2.350 22.311 1.00 98.56 100 GLU A C 1
ATOM 780 O O . GLU A 1 100 ? -2.143 -3.316 21.571 1.00 98.56 100 GLU A O 1
ATOM 785 N N . LYS A 1 101 ? -3.552 -1.917 22.598 1.00 98.56 101 LYS A N 1
ATOM 786 C CA . LYS A 1 101 ? -4.765 -2.601 22.115 1.00 98.56 101 LYS A CA 1
ATOM 787 C C . LYS A 1 101 ? -4.844 -2.659 20.592 1.00 98.56 101 LYS A C 1
ATOM 789 O O . LYS A 1 101 ? -5.265 -3.673 20.036 1.00 98.56 101 LYS A O 1
ATOM 794 N N . VAL A 1 102 ? -4.487 -1.575 19.902 1.00 98.38 102 VAL A N 1
ATOM 795 C CA . VAL A 1 102 ? -4.487 -1.549 18.432 1.00 98.38 102 VAL A CA 1
ATOM 796 C C . VAL A 1 102 ? -3.438 -2.516 17.882 1.00 98.38 102 VAL A C 1
ATOM 798 O O . VAL A 1 102 ? -3.746 -3.276 16.961 1.00 98.38 102 VAL A O 1
ATOM 801 N N . GLU A 1 103 ? -2.231 -2.518 18.447 1.00 98.44 103 GLU A N 1
ATOM 802 C CA . GLU A 1 103 ? -1.155 -3.433 18.061 1.00 98.44 103 GLU A CA 1
ATOM 803 C C . GLU A 1 103 ? -1.557 -4.902 18.265 1.00 98.44 103 GLU A C 1
ATOM 805 O O . GLU A 1 103 ? -1.455 -5.708 17.333 1.00 98.44 103 GLU A O 1
ATOM 810 N N . ASP A 1 104 ? -2.106 -5.236 19.433 1.00 98.50 104 ASP A N 1
ATOM 811 C CA . ASP A 1 104 ? -2.568 -6.582 19.772 1.00 98.50 104 ASP A CA 1
ATOM 812 C C . ASP A 1 104 ? -3.658 -7.081 18.828 1.00 98.50 104 ASP A C 1
ATOM 814 O O . ASP A 1 104 ? -3.615 -8.226 18.362 1.00 98.50 104 ASP A O 1
ATOM 818 N N . LEU A 1 105 ? -4.634 -6.229 18.501 1.00 98.12 105 LEU A N 1
ATOM 819 C CA . LEU A 1 105 ? -5.692 -6.584 17.561 1.00 98.12 105 LEU A CA 1
ATOM 820 C C . LEU A 1 105 ? -5.120 -6.864 16.172 1.00 98.12 105 LEU A C 1
ATOM 822 O O . LEU A 1 105 ? -5.459 -7.889 15.576 1.00 98.12 105 LEU A O 1
ATOM 826 N N . VAL A 1 106 ? -4.233 -6.005 15.659 1.00 97.56 106 VAL A N 1
ATOM 827 C CA . VAL A 1 106 ? -3.599 -6.213 14.347 1.00 97.56 106 VAL A CA 1
ATOM 828 C C . VAL A 1 106 ? -2.821 -7.529 14.329 1.00 97.56 106 VAL A C 1
ATOM 830 O O . VAL A 1 106 ? -3.046 -8.359 13.443 1.00 97.56 106 VAL A O 1
ATOM 833 N N . ASN A 1 107 ? -1.970 -7.766 15.329 1.00 97.94 107 ASN A N 1
ATOM 834 C CA . ASN A 1 107 ? -1.175 -8.989 15.436 1.00 97.94 107 ASN A CA 1
ATOM 835 C C . ASN A 1 107 ? -2.053 -10.238 15.577 1.00 97.94 107 ASN A C 1
ATOM 837 O O . ASN A 1 107 ? -1.794 -11.257 14.933 1.00 97.94 107 ASN A O 1
ATOM 841 N N . THR A 1 108 ? -3.150 -10.148 16.329 1.00 97.44 108 THR A N 1
ATOM 842 C CA . THR A 1 108 ? -4.134 -11.228 16.456 1.00 97.44 108 THR A CA 1
ATOM 843 C C . THR A 1 108 ? -4.760 -11.580 15.106 1.00 97.44 108 THR A C 1
ATOM 845 O O . THR A 1 108 ? -4.890 -12.761 14.776 1.00 97.44 108 THR A O 1
ATOM 848 N N . GLN A 1 109 ? -5.141 -10.589 14.289 1.00 95.31 109 GLN A N 1
ATOM 849 C CA . GLN A 1 109 ? -5.700 -10.864 12.959 1.00 95.31 109 GLN A CA 1
ATOM 850 C C . GLN A 1 109 ? -4.657 -11.456 12.002 1.00 95.31 109 GLN A C 1
ATOM 852 O O . GLN A 1 109 ? -4.986 -12.348 11.220 1.00 95.31 109 GLN A O 1
ATOM 857 N N . ILE A 1 110 ? -3.396 -11.020 12.091 1.00 95.56 110 ILE A N 1
ATOM 858 C CA . ILE A 1 110 ? -2.290 -11.623 11.334 1.00 95.56 110 ILE A CA 1
ATOM 859 C C . ILE A 1 110 ? -2.116 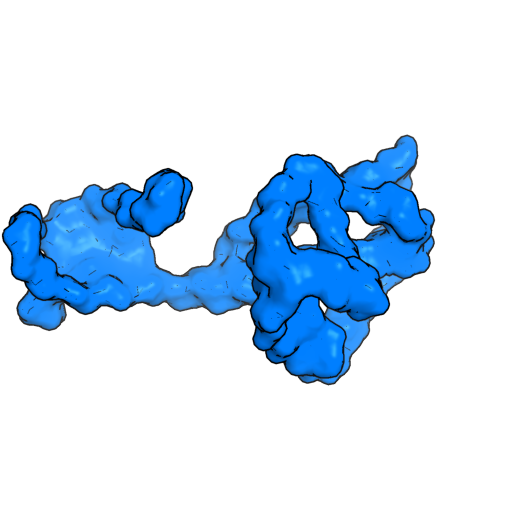-13.096 11.731 1.00 95.56 110 ILE A C 1
ATOM 861 O O . ILE A 1 110 ? -2.029 -13.959 10.856 1.00 95.56 110 ILE A O 1
ATOM 865 N N . PHE A 1 111 ? -2.131 -13.399 13.032 1.00 97.00 111 PHE A N 1
ATOM 866 C CA . PHE A 1 111 ? -1.956 -14.757 13.554 1.00 97.00 111 PHE A CA 1
ATOM 867 C C . PHE A 1 111 ? -3.077 -15.714 13.128 1.00 97.00 111 PHE A C 1
ATOM 869 O O . PHE A 1 111 ? -2.833 -16.897 12.900 1.00 97.00 111 PHE A O 1
ATOM 876 N N . LYS A 1 112 ? -4.301 -15.204 12.943 1.00 95.88 112 LYS A N 1
ATOM 877 C CA . LYS A 1 112 ? -5.430 -15.988 12.412 1.00 95.88 112 LYS A CA 1
ATOM 878 C C . LYS A 1 112 ? -5.238 -16.443 10.966 1.00 95.88 112 LYS A C 1
ATOM 880 O O . LYS A 1 112 ? -5.977 -17.317 10.524 1.00 95.88 112 LYS A O 1
ATOM 885 N N . HIS A 1 113 ? -4.284 -15.866 10.232 1.00 93.19 113 HIS A N 1
ATOM 886 C CA . HIS A 1 113 ? -3.993 -16.222 8.844 1.00 93.19 113 HIS A CA 1
ATOM 887 C C . HIS A 1 113 ? -5.246 -16.197 7.944 1.00 93.19 113 HIS A C 1
ATOM 889 O O . HIS A 1 113 ? -5.489 -17.104 7.144 1.00 93.19 113 HIS A O 1
ATOM 895 N N . LEU A 1 114 ? -6.064 -15.151 8.109 1.00 92.00 114 LEU A N 1
ATOM 896 C CA . LEU A 1 114 ? -7.290 -14.961 7.334 1.00 92.00 114 LEU A CA 1
ATOM 897 C C . LEU A 1 114 ? -6.973 -14.907 5.836 1.00 92.00 114 LEU A C 1
ATOM 899 O O . LEU A 1 114 ? -5.987 -14.298 5.406 1.00 92.00 114 LEU A O 1
ATOM 903 N N . LYS A 1 115 ? -7.836 -15.507 5.019 1.00 92.94 115 LYS A N 1
ATOM 904 C CA . LYS A 1 115 ? -7.694 -15.464 3.566 1.00 92.94 115 LYS A CA 1
ATOM 905 C C . LYS A 1 115 ? -8.155 -14.108 3.059 1.00 92.94 115 LYS A C 1
ATOM 907 O O . LYS A 1 115 ? -9.224 -13.617 3.421 1.00 92.94 115 LYS A O 1
ATOM 912 N N . SER A 1 116 ? -7.372 -13.515 2.163 1.00 92.19 116 SER A N 1
ATOM 913 C CA . SER A 1 116 ? -7.832 -12.359 1.404 1.00 92.19 116 SER A CA 1
ATOM 914 C C . SER A 1 116 ? -8.704 -12.816 0.233 1.00 92.19 116 SER A C 1
ATOM 916 O O . SER A 1 116 ? -8.388 -13.769 -0.480 1.00 92.19 116 SER A O 1
ATOM 918 N N . GLN A 1 117 ? -9.823 -12.127 0.037 1.00 93.81 117 GLN A N 1
ATOM 919 C 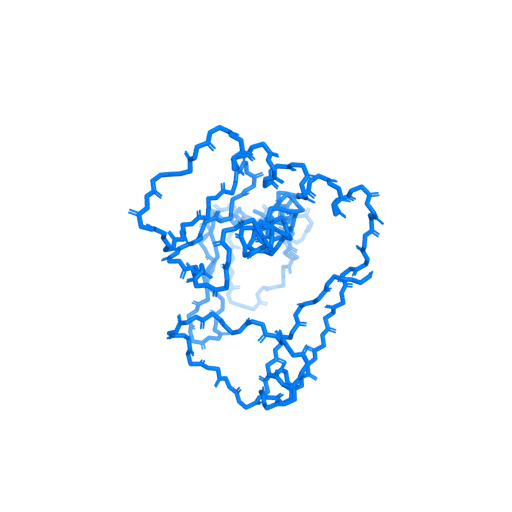CA . GLN A 1 117 ? -10.735 -12.331 -1.081 1.00 93.81 117 GLN A CA 1
ATOM 920 C C . GLN A 1 117 ? -10.913 -11.013 -1.827 1.00 93.81 117 GLN A C 1
ATOM 922 O O . GLN A 1 117 ? -11.013 -9.944 -1.220 1.00 93.81 117 GLN A O 1
ATOM 927 N N . VAL A 1 118 ? -10.951 -11.106 -3.154 1.00 93.75 118 VAL A N 1
ATOM 928 C CA . VAL A 1 118 ? -11.210 -9.981 -4.048 1.00 93.75 118 VAL A CA 1
ATOM 929 C C . VAL A 1 118 ? -12.453 -10.298 -4.858 1.00 93.75 118 VAL A C 1
ATOM 931 O O . VAL A 1 118 ? -12.523 -11.338 -5.508 1.00 93.75 118 VAL A O 1
ATOM 934 N N . GLU A 1 119 ? -13.418 -9.390 -4.834 1.00 94.44 119 GLU A N 1
ATOM 935 C CA . GLU A 1 119 ? -14.659 -9.502 -5.595 1.00 94.44 119 GLU A CA 1
ATOM 936 C C . GLU A 1 119 ? -14.895 -8.212 -6.387 1.00 94.44 119 GLU A C 1
ATOM 938 O O . GLU A 1 119 ? -14.559 -7.119 -5.929 1.00 94.44 119 GLU A O 1
ATOM 943 N N . HIS A 1 120 ? -15.498 -8.333 -7.568 1.00 95.06 120 HIS A N 1
ATOM 944 C CA . HIS A 1 120 ? -16.007 -7.194 -8.326 1.00 95.06 120 HIS A CA 1
ATOM 945 C C . HIS A 1 120 ? -17.529 -7.199 -8.239 1.00 95.06 120 HIS A C 1
ATOM 947 O O . HIS A 1 120 ? -18.154 -8.210 -8.551 1.00 95.06 120 HIS A O 1
ATOM 953 N N . MET A 1 121 ? -18.121 -6.098 -7.785 1.00 94.44 121 MET A N 1
ATOM 954 C CA . MET A 1 121 ? -19.570 -6.008 -7.600 1.00 94.44 121 MET A CA 1
ATOM 955 C C . MET A 1 121 ? -20.072 -4.565 -7.724 1.00 94.44 121 MET A C 1
ATOM 957 O O . MET A 1 121 ? -19.270 -3.632 -7.613 1.00 94.44 121 MET A O 1
ATOM 961 N N . PRO A 1 122 ? -21.388 -4.361 -7.911 1.00 94.88 122 PRO A N 1
ATOM 962 C CA . PRO A 1 122 ? -21.984 -3.035 -7.877 1.00 94.88 122 PRO A CA 1
ATOM 963 C C . PRO A 1 122 ? -21.744 -2.311 -6.545 1.00 94.88 122 PRO A C 1
ATOM 965 O O . PRO A 1 122 ? -21.802 -2.923 -5.477 1.00 94.88 122 PRO A O 1
ATOM 968 N N . LEU A 1 123 ? -21.554 -0.991 -6.591 1.00 90.31 123 LEU A N 1
ATOM 969 C CA . LEU A 1 123 ? -21.274 -0.155 -5.417 1.00 90.31 123 LEU A CA 1
ATOM 970 C C . LEU A 1 123 ? -22.323 -0.312 -4.306 1.00 90.31 123 LEU A C 1
ATOM 972 O O . LEU A 1 123 ? -21.969 -0.364 -3.131 1.00 90.31 123 LEU A O 1
ATOM 976 N N . ASN A 1 124 ? -23.605 -0.411 -4.664 1.00 90.62 124 ASN A N 1
ATOM 977 C CA . ASN A 1 124 ? -24.674 -0.594 -3.680 1.00 90.62 124 ASN A CA 1
ATOM 978 C C . ASN A 1 124 ? -24.535 -1.938 -2.947 1.00 90.62 124 ASN A C 1
ATOM 980 O O . ASN A 1 124 ? -24.572 -1.961 -1.724 1.00 90.62 124 ASN A O 1
ATOM 984 N N . GLN A 1 125 ? -24.233 -3.026 -3.667 1.00 92.50 125 GLN A N 1
ATOM 985 C CA . GLN A 1 125 ? -24.002 -4.337 -3.048 1.00 92.50 125 GLN A CA 1
ATOM 986 C C . GLN A 1 125 ? -22.766 -4.340 -2.140 1.00 92.50 125 GLN A C 1
ATOM 988 O O . GLN A 1 125 ? -22.767 -4.984 -1.093 1.00 92.50 125 GLN A O 1
ATOM 993 N N . ALA A 1 126 ? -21.712 -3.609 -2.517 1.00 91.62 126 ALA A N 1
ATOM 994 C CA . ALA A 1 126 ? -20.535 -3.454 -1.668 1.00 91.62 126 ALA A CA 1
ATOM 995 C C . ALA A 1 126 ? -20.884 -2.752 -0.344 1.00 91.62 126 ALA A C 1
ATOM 997 O O . ALA A 1 126 ? -20.466 -3.209 0.720 1.00 91.62 126 ALA A O 1
ATOM 998 N N . LYS A 1 127 ? -21.693 -1.683 -0.396 1.00 87.12 127 LYS A N 1
ATOM 999 C CA . LYS A 1 127 ? -22.180 -0.978 0.802 1.00 87.12 127 LYS A CA 1
ATOM 1000 C C . LYS A 1 127 ? -23.037 -1.882 1.686 1.00 87.12 127 LYS A C 1
ATOM 1002 O O . LYS A 1 127 ? -22.820 -1.906 2.893 1.00 87.12 127 LYS A O 1
ATOM 1007 N N . ASP A 1 128 ? -23.934 -2.667 1.093 1.00 89.88 128 ASP A N 1
ATOM 1008 C CA . ASP A 1 128 ? -24.796 -3.603 1.827 1.00 89.88 128 ASP A CA 1
ATOM 1009 C C . ASP A 1 128 ? -23.989 -4.710 2.529 1.00 89.88 128 ASP A C 1
ATOM 1011 O O . ASP A 1 128 ? -24.347 -5.151 3.619 1.00 89.88 128 ASP A O 1
ATOM 1015 N N . LYS A 1 129 ? -22.846 -5.116 1.955 1.00 87.94 129 LYS A N 1
ATOM 1016 C CA . LYS A 1 129 ? -21.874 -6.029 2.588 1.00 87.94 129 LYS A CA 1
ATOM 1017 C C . LYS A 1 129 ? -21.060 -5.382 3.723 1.00 87.94 129 LYS A C 1
ATOM 1019 O O . LYS A 1 129 ? -20.189 -6.042 4.288 1.00 87.94 129 LYS A O 1
ATOM 1024 N N . GLY A 1 130 ? -21.304 -4.112 4.048 1.00 84.31 130 GLY A N 1
ATOM 1025 C CA . GLY A 1 130 ? -20.572 -3.375 5.077 1.00 84.31 130 GLY A CA 1
ATOM 1026 C C . GLY A 1 130 ? -19.179 -2.922 4.638 1.00 84.31 130 GLY A C 1
ATOM 1027 O O . GLY A 1 130 ? -18.342 -2.629 5.492 1.00 84.31 130 GLY A O 1
ATOM 1028 N N . ALA A 1 131 ? -18.902 -2.870 3.327 1.00 83.88 131 ALA A N 1
ATOM 1029 C CA . ALA A 1 131 ? -17.626 -2.363 2.841 1.00 83.88 131 ALA A CA 1
ATOM 1030 C C . ALA A 1 131 ? -17.450 -0.897 3.260 1.00 83.88 131 ALA A C 1
ATOM 1032 O O . ALA A 1 131 ? -18.298 -0.041 2.989 1.00 83.88 131 ALA A O 1
ATOM 1033 N N . LEU A 1 132 ? -16.323 -0.605 3.904 1.00 78.12 132 LEU A N 1
ATOM 1034 C CA . LEU A 1 132 ? -15.948 0.759 4.240 1.00 78.12 132 LEU A CA 1
ATOM 1035 C C . LEU A 1 132 ? -15.494 1.465 2.961 1.00 78.12 132 LEU A C 1
ATOM 1037 O O . LEU A 1 132 ? -14.453 1.140 2.394 1.00 78.12 132 LEU A O 1
ATOM 1041 N N . ALA A 1 133 ? -16.287 2.428 2.500 1.00 71.50 133 ALA A N 1
ATOM 1042 C CA . ALA A 1 133 ? -15.854 3.352 1.463 1.00 71.50 133 ALA A CA 1
ATOM 1043 C C . ALA A 1 133 ? -14.895 4.381 2.077 1.00 71.50 133 ALA A C 1
ATOM 1045 O O . ALA A 1 133 ? -15.176 4.932 3.147 1.00 71.50 133 ALA A O 1
ATOM 1046 N N . LEU A 1 134 ? -13.776 4.659 1.407 1.00 69.19 134 LEU A N 1
ATOM 1047 C CA . LEU A 1 134 ? -12.898 5.751 1.808 1.00 69.19 134 LEU A CA 1
ATOM 1048 C C . LEU A 1 134 ? -13.583 7.077 1.459 1.00 69.19 134 LEU A C 1
ATOM 1050 O O . LEU A 1 134 ? -14.169 7.244 0.387 1.00 69.19 134 LEU A O 1
ATOM 1054 N N . PHE A 1 135 ? -13.576 8.009 2.408 1.00 54.62 135 PHE A N 1
ATOM 1055 C CA . PHE A 1 135 ? -14.280 9.276 2.260 1.00 54.62 135 PHE A CA 1
ATOM 1056 C C . PHE A 1 135 ? -13.624 10.126 1.159 1.00 54.62 135 PHE A C 1
ATOM 1058 O O . PHE A 1 135 ? -12.403 10.241 1.107 1.00 54.62 135 PHE A O 1
ATOM 1065 N N . GLY A 1 136 ? -14.432 10.737 0.288 1.00 59.00 136 GLY A N 1
ATOM 1066 C CA . GLY A 1 136 ? -13.960 11.663 -0.751 1.00 59.00 136 GLY A CA 1
ATOM 1067 C C . GLY A 1 136 ? -13.585 11.035 -2.098 1.00 59.00 136 GLY A C 1
ATOM 1068 O O . GLY A 1 136 ? -13.379 11.776 -3.060 1.00 59.00 136 GLY A O 1
ATOM 1069 N N . GLU A 1 137 ? -13.560 9.706 -2.222 1.00 69.06 137 GLU A N 1
ATOM 1070 C CA . GLU A 1 137 ? -13.329 9.057 -3.515 1.00 69.06 137 GLU A CA 1
ATOM 1071 C C . GLU A 1 137 ? -14.616 8.936 -4.341 1.00 69.06 137 GLU A C 1
ATOM 1073 O O . GLU A 1 137 ? -15.686 8.567 -3.849 1.00 69.06 137 GLU A O 1
ATOM 1078 N N . LYS A 1 138 ? -14.511 9.235 -5.641 1.00 75.19 138 LYS A N 1
ATOM 1079 C CA . LYS A 1 138 ? -15.573 8.946 -6.608 1.00 75.19 138 LYS A CA 1
ATOM 1080 C C . LYS A 1 138 ? -15.423 7.502 -7.076 1.00 75.19 138 LYS A C 1
ATOM 1082 O O . LYS A 1 138 ? -14.501 7.186 -7.823 1.00 75.19 138 LYS A O 1
ATOM 1087 N N . TYR A 1 139 ? -16.344 6.646 -6.652 1.00 81.94 139 TYR A N 1
ATOM 1088 C CA . TYR A 1 139 ? -16.397 5.249 -7.075 1.00 81.94 139 TYR A CA 1
ATOM 1089 C C . TYR A 1 139 ? -17.201 5.082 -8.367 1.00 81.94 139 TYR A C 1
ATOM 1091 O O . TYR A 1 139 ? -18.226 5.737 -8.561 1.00 81.94 139 TYR A O 1
ATOM 1099 N N . ALA A 1 140 ? -16.741 4.185 -9.240 1.00 85.31 140 ALA A N 1
ATOM 1100 C CA . ALA A 1 140 ? -17.511 3.726 -10.394 1.00 85.31 140 ALA A CA 1
ATOM 1101 C C . ALA A 1 140 ? -18.698 2.843 -9.957 1.00 85.31 140 ALA A C 1
ATOM 1103 O O . ALA A 1 140 ? -18.766 2.402 -8.809 1.00 85.31 140 ALA A O 1
ATOM 1104 N N . GLU A 1 141 ? -19.621 2.546 -10.880 1.00 88.75 141 GLU A N 1
ATOM 1105 C CA . GLU A 1 141 ? -20.775 1.676 -10.596 1.00 88.75 141 GLU A CA 1
ATOM 1106 C C . GLU A 1 141 ? -20.356 0.272 -10.157 1.00 88.75 141 GLU A C 1
ATOM 1108 O O . GLU A 1 141 ? -20.971 -0.291 -9.257 1.00 88.75 141 GLU A O 1
ATOM 1113 N N . ASN A 1 142 ? -19.287 -0.265 -10.752 1.00 91.62 142 ASN A N 1
ATOM 1114 C CA . ASN A 1 142 ? -18.663 -1.522 -10.356 1.00 91.62 142 ASN A CA 1
ATOM 1115 C C . ASN A 1 142 ? -17.346 -1.247 -9.631 1.00 91.62 142 ASN A C 1
ATOM 1117 O O . ASN A 1 142 ? -16.468 -0.559 -10.154 1.00 91.62 142 ASN A O 1
ATOM 1121 N N . VAL A 1 143 ? -17.198 -1.821 -8.441 1.00 92.31 143 VAL A N 1
ATOM 1122 C CA . VAL A 1 143 ? -16.041 -1.628 -7.566 1.00 92.31 143 VAL A CA 1
ATOM 1123 C C . VAL A 1 143 ? -15.339 -2.946 -7.279 1.00 92.31 143 VAL A C 1
ATOM 1125 O O . VAL A 1 143 ? -15.950 -4.014 -7.290 1.00 92.31 143 VAL A O 1
ATOM 1128 N N . ARG A 1 144 ? -14.037 -2.859 -7.007 1.00 92.88 144 ARG A N 1
ATOM 1129 C CA . ARG A 1 144 ? -13.221 -3.974 -6.528 1.00 92.88 144 ARG A CA 1
ATOM 1130 C C . ARG A 1 144 ? -13.179 -3.928 -5.004 1.00 92.88 144 ARG A C 1
ATOM 1132 O O . ARG A 1 144 ? -12.573 -3.022 -4.441 1.00 92.88 144 ARG A O 1
ATOM 1139 N N . VAL A 1 145 ? -13.787 -4.909 -4.353 1.00 91.81 145 VAL A N 1
ATOM 1140 C CA . VAL A 1 145 ? -13.830 -5.030 -2.892 1.00 91.81 145 VAL A CA 1
ATOM 1141 C C . VAL A 1 145 ? -12.750 -6.003 -2.439 1.00 91.81 145 VAL A C 1
ATOM 1143 O O . VAL A 1 145 ? -12.584 -7.069 -3.033 1.00 91.81 145 VAL A O 1
ATOM 1146 N N . VAL A 1 146 ? -12.017 -5.633 -1.390 1.00 92.06 146 VAL A N 1
ATOM 1147 C CA . VAL A 1 146 ? -11.052 -6.503 -0.709 1.00 92.06 146 VAL A CA 1
ATOM 1148 C C . VAL A 1 146 ? -11.598 -6.824 0.676 1.00 92.06 146 VAL A C 1
ATOM 1150 O O . VAL A 1 146 ? -12.006 -5.918 1.397 1.00 92.06 146 VAL A O 1
ATOM 1153 N N . SER A 1 147 ? -11.603 -8.100 1.050 1.00 91.56 147 SER A N 1
ATOM 1154 C CA . SER A 1 147 ? -12.013 -8.548 2.386 1.00 91.56 147 SER A CA 1
ATOM 1155 C C . SER A 1 147 ? -11.066 -9.609 2.932 1.00 91.56 147 SER A C 1
ATOM 1157 O O . SER A 1 147 ? -10.466 -10.347 2.150 1.00 91.56 147 SER A O 1
ATOM 1159 N N . PHE A 1 148 ? -10.990 -9.719 4.256 1.00 90.31 148 PHE A N 1
ATOM 1160 C CA . PHE A 1 148 ? -10.227 -10.743 4.972 1.00 90.31 148 PHE A CA 1
ATOM 1161 C C . PHE A 1 148 ? -11.215 -11.621 5.748 1.00 90.31 148 PHE A C 1
ATOM 1163 O O . PHE A 1 148 ? -12.012 -11.085 6.519 1.00 90.31 148 PHE A O 1
ATOM 1170 N N . LYS A 1 149 ? -11.222 -12.933 5.488 1.00 82.44 149 LYS A N 1
ATOM 1171 C CA . LYS A 1 149 ? -12.163 -13.905 6.069 1.00 82.44 149 LYS A CA 1
ATOM 1172 C C . LYS A 1 149 ? -11.474 -15.198 6.477 1.00 82.44 149 LYS A C 1
ATOM 1174 O O . LYS A 1 149 ? -10.477 -15.574 5.819 1.00 82.44 149 LYS A O 1
#

Secondary structure (DSSP, 8-state):
-EEEETTEEEEEEEEEEEETTEEEEEEEESS---TT---EEE--THHHHHHHHHHHHHHHHHHHHHHH-TT--EEEEEE-SS-EEEEE--SSPPPHHHHHHHHHHHHHHHHTTPPEEEEEEEHHHHHHTT--PPTT----SEEEEEEE-